Protein AF-A0A2L1U3T3-F1 (afdb_monomer_lite)

Sequence (55 aa):
MKPNPWVWTEKAEFKMTDRKAGETIPIGFLTEGNEEYFPRPEWIQKGYVKRNTRN

Radius of gyration: 10.65 Å; chains: 1; bounding box: 24×19×28 Å

Foldseek 3Di:
DADFQKAFQVVLCVVPVVRDGPDDDDLVQWDDDDRHTHHDVVCVVVVGMDGNPPD

Organism: NCBI:txid147375

Structure (mmCIF, N/CA/C/O backbone):
data_AF-A0A2L1U3T3-F1
#
_entry.id   AF-A0A2L1U3T3-F1
#
loop_
_atom_site.group_PDB
_atom_site.id
_atom_site.type_symbol
_atom_site.label_atom_id
_atom_site.label_alt_id
_atom_site.label_comp_id
_atom_site.label_asym_id
_atom_site.label_entity_id
_atom_site.label_seq_id
_atom_site.pdbx_PDB_ins_code
_atom_site.Cartn_x
_atom_site.Cartn_y
_atom_site.Cartn_z
_atom_site.occupancy
_atom_site.B_iso_or_equiv
_atom_site.auth_seq_id
_atom_site.auth_comp_id
_atom_site.auth_asym_id
_atom_site.auth_atom_id
_atom_site.pdbx_PDB_model_num
ATOM 1 N N . MET A 1 1 ? 3.641 4.031 -18.911 1.00 80.50 1 MET A N 1
ATOM 2 C CA . MET A 1 1 ? 3.543 4.092 -17.435 1.00 80.50 1 MET A CA 1
ATOM 3 C C . MET A 1 1 ? 3.058 2.745 -16.941 1.00 80.50 1 MET A C 1
ATOM 5 O O . MET A 1 1 ? 2.155 2.199 -17.564 1.00 80.50 1 MET A O 1
ATOM 9 N N . LYS A 1 2 ? 3.669 2.197 -15.888 1.00 88.25 2 LYS A N 1
ATOM 10 C CA . LYS A 1 2 ? 3.221 0.930 -15.293 1.00 88.25 2 LYS A CA 1
ATOM 11 C C . LYS A 1 2 ? 1.874 1.123 -14.581 1.00 88.25 2 LYS A C 1
ATOM 13 O O . LYS A 1 2 ? 1.611 2.221 -14.085 1.00 88.25 2 LYS A O 1
ATOM 18 N N . PRO A 1 3 ? 1.003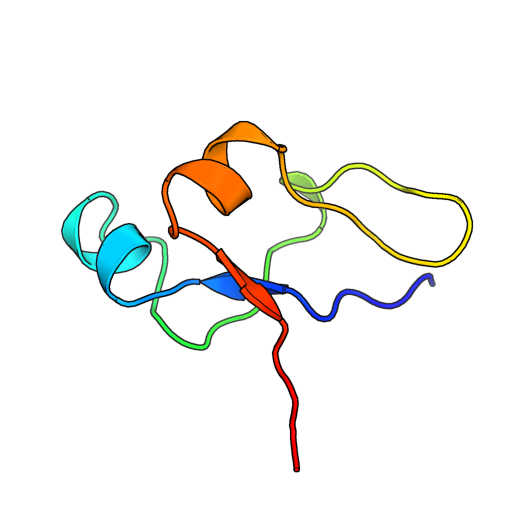 0.105 -14.550 1.00 92.75 3 PRO A N 1
ATOM 19 C CA . PRO A 1 3 ? -0.260 0.182 -13.838 1.00 92.75 3 PRO A CA 1
ATOM 20 C C . PRO A 1 3 ? -0.040 0.319 -12.330 1.00 92.75 3 PRO A C 1
ATOM 22 O O . PRO A 1 3 ? 0.929 -0.183 -11.760 1.00 92.75 3 PRO A O 1
ATOM 25 N N . ASN A 1 4 ? -0.988 0.990 -11.685 1.00 94.19 4 ASN A N 1
ATOM 26 C CA . ASN A 1 4 ? -1.091 1.083 -10.240 1.00 94.19 4 ASN A CA 1
ATOM 27 C C . ASN A 1 4 ? -2.513 0.688 -9.827 1.00 94.19 4 ASN A C 1
ATOM 29 O O . ASN A 1 4 ? -3.413 1.531 -9.837 1.00 94.19 4 ASN A O 1
ATOM 33 N N . PRO A 1 5 ? -2.738 -0.591 -9.501 1.00 94.69 5 PRO A N 1
ATOM 34 C CA . PRO A 1 5 ? -4.052 -1.058 -9.101 1.00 94.69 5 PRO A CA 1
ATOM 35 C C . PRO A 1 5 ? -4.310 -0.876 -7.604 1.00 94.69 5 PRO A C 1
ATOM 37 O O . PRO A 1 5 ? -5.296 -1.408 -7.114 1.00 94.69 5 PRO A O 1
ATOM 40 N N . TRP A 1 6 ? -3.451 -0.202 -6.839 1.00 95.94 6 TRP A N 1
ATOM 41 C CA . TRP A 1 6 ? -3.586 -0.154 -5.386 1.00 95.94 6 TRP A CA 1
ATOM 42 C C . TRP A 1 6 ? -4.412 1.042 -4.935 1.00 95.94 6 TRP A C 1
ATOM 44 O O . TRP A 1 6 ? -4.183 2.173 -5.361 1.00 95.94 6 TRP A O 1
ATOM 54 N N . VAL A 1 7 ? -5.346 0.781 -4.024 1.00 97.00 7 VAL A N 1
ATOM 55 C CA . VAL A 1 7 ? -6.181 1.801 -3.386 1.00 97.00 7 VAL A CA 1
ATOM 56 C C . VAL A 1 7 ? -6.076 1.715 -1.872 1.00 97.00 7 VAL A C 1
ATOM 58 O O . VAL A 1 7 ? -5.786 0.651 -1.307 1.00 97.00 7 VAL A O 1
ATOM 61 N N . TRP A 1 8 ? -6.332 2.838 -1.208 1.00 97.38 8 TRP A N 1
ATOM 62 C CA . TRP A 1 8 ? -6.451 2.875 0.243 1.00 97.38 8 TRP A CA 1
ATOM 63 C C . TRP A 1 8 ? -7.698 2.124 0.717 1.00 97.38 8 TRP A C 1
ATOM 65 O O . TRP A 1 8 ? -8.714 2.022 0.026 1.00 97.38 8 TRP A O 1
ATOM 75 N N . THR A 1 9 ? -7.614 1.580 1.923 1.00 97.06 9 THR A N 1
ATOM 76 C CA . THR A 1 9 ? -8.736 0.949 2.630 1.00 97.06 9 THR A CA 1
ATOM 77 C C . THR A 1 9 ? -9.282 1.887 3.703 1.00 97.06 9 THR A C 1
ATOM 79 O O . THR A 1 9 ? -8.592 2.811 4.128 1.00 97.06 9 THR A O 1
ATOM 82 N N . GLU A 1 10 ? -10.468 1.592 4.233 1.00 96.75 10 GLU A N 1
ATOM 83 C CA . GLU A 1 10 ? -11.028 2.290 5.405 1.00 96.75 10 GLU A CA 1
ATOM 84 C C . GLU A 1 10 ? -10.080 2.247 6.610 1.00 96.75 10 GLU A C 1
ATOM 86 O O . GLU A 1 10 ? -9.993 3.189 7.391 1.00 96.75 10 GLU A O 1
ATOM 91 N N . LYS A 1 11 ? -9.291 1.173 6.732 1.00 96.62 11 LYS A N 1
ATOM 92 C CA . LYS A 1 11 ? -8.289 1.033 7.789 1.00 96.62 11 LYS A CA 1
ATOM 93 C C . LYS A 1 11 ? -7.132 2.023 7.634 1.00 96.62 11 LYS A C 1
ATOM 95 O O . LYS A 1 11 ? -6.575 2.469 8.638 1.00 96.62 11 LYS A O 1
ATOM 100 N N . ALA A 1 12 ? -6.744 2.337 6.396 1.00 96.38 12 ALA A N 1
ATOM 101 C CA . ALA A 1 12 ? -5.776 3.399 6.141 1.00 96.38 12 ALA A CA 1
ATOM 102 C C . ALA A 1 12 ? -6.372 4.763 6.485 1.00 96.38 12 ALA A C 1
ATOM 104 O O . ALA A 1 12 ? -5.720 5.511 7.205 1.00 96.38 12 ALA A O 1
ATOM 105 N N . GLU A 1 13 ? -7.608 5.030 6.058 1.00 97.19 13 GLU A N 1
ATOM 106 C CA . GLU A 1 13 ? -8.298 6.298 6.321 1.00 97.19 13 GLU A CA 1
ATOM 107 C C . GLU A 1 13 ? -8.483 6.570 7.818 1.00 97.19 13 GLU A C 1
ATOM 109 O O . GLU A 1 13 ? -8.198 7.665 8.296 1.00 97.19 13 GLU A O 1
ATOM 114 N N . PHE A 1 14 ? -8.893 5.554 8.582 1.00 95.88 14 PHE A N 1
ATOM 115 C CA . PHE A 1 14 ? -9.076 5.667 10.029 1.00 95.88 14 PHE A CA 1
ATOM 116 C C . PHE A 1 14 ? -7.784 6.068 10.752 1.00 95.88 14 PHE A C 1
ATOM 118 O O . PHE A 1 14 ? -7.811 6.811 11.731 1.00 95.88 14 PHE A O 1
ATOM 125 N N . LYS A 1 15 ? -6.635 5.568 10.281 1.00 94.88 15 LYS A N 1
ATOM 126 C CA . LYS A 1 15 ? -5.332 5.868 10.884 1.00 94.88 15 LYS A CA 1
ATOM 127 C C . LYS A 1 15 ? -4.724 7.170 10.364 1.00 94.88 15 LYS A C 1
ATOM 129 O O . LYS A 1 15 ? -3.965 7.813 11.083 1.00 94.88 15 LYS A O 1
ATOM 134 N N . MET A 1 16 ? -4.982 7.493 9.104 1.00 91.75 16 MET A N 1
ATOM 135 C CA . MET A 1 16 ? -4.387 8.591 8.351 1.00 91.75 16 MET A CA 1
ATOM 136 C C . MET A 1 16 ? -5.492 9.201 7.489 1.00 91.75 16 MET A C 1
ATOM 138 O O . MET A 1 16 ? -5.831 8.678 6.429 1.00 91.75 16 MET A O 1
ATOM 142 N N . THR A 1 17 ? -6.093 10.285 7.983 1.00 90.50 17 THR A N 1
ATOM 143 C CA . THR A 1 17 ? -7.305 10.903 7.415 1.00 90.50 17 THR A CA 1
ATOM 144 C C . THR A 1 17 ? -7.120 11.461 6.002 1.00 90.50 17 THR A C 1
ATOM 146 O O . THR A 1 17 ? -8.117 11.684 5.309 1.00 90.50 17 THR A O 1
ATOM 149 N N . ASP A 1 18 ? -5.871 11.651 5.573 1.00 92.69 18 ASP A N 1
ATOM 150 C CA . ASP A 1 18 ? -5.433 12.021 4.223 1.00 92.69 18 ASP A CA 1
ATOM 151 C C . ASP A 1 18 ? -5.526 10.868 3.206 1.00 92.69 18 ASP A C 1
ATOM 153 O O . ASP A 1 18 ? -5.501 11.105 2.001 1.00 92.69 18 ASP A O 1
ATOM 157 N N . ARG A 1 19 ? -5.6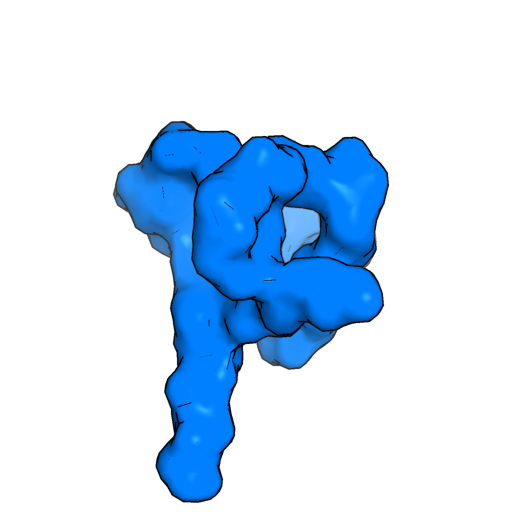57 9.617 3.662 1.00 94.56 19 ARG A N 1
ATOM 158 C CA . ARG A 1 19 ? -5.676 8.417 2.810 1.00 94.56 19 ARG A CA 1
ATOM 159 C C . ARG A 1 19 ? -7.092 7.891 2.641 1.00 94.56 19 ARG A C 1
ATOM 161 O O . ARG A 1 19 ? -7.492 6.956 3.329 1.00 94.56 19 ARG A O 1
ATOM 168 N N . LYS A 1 20 ? -7.851 8.496 1.732 1.00 96.31 20 LYS A N 1
ATOM 169 C CA . LYS A 1 20 ? -9.274 8.192 1.531 1.00 96.31 20 LYS A CA 1
ATOM 170 C C . LYS A 1 20 ? -9.511 6.808 0.952 1.00 96.31 20 LYS A C 1
ATOM 172 O O . LYS A 1 20 ? -8.927 6.448 -0.070 1.00 96.31 20 LYS A O 1
ATOM 177 N N . ALA A 1 21 ? -10.377 6.029 1.596 1.00 96.31 21 ALA A N 1
ATOM 178 C CA . ALA A 1 21 ? -10.683 4.676 1.157 1.00 96.31 21 ALA A CA 1
ATOM 179 C C . ALA A 1 21 ? -11.218 4.661 -0.285 1.00 96.31 21 ALA A C 1
ATOM 181 O O . ALA A 1 21 ? -12.080 5.450 -0.658 1.00 96.31 21 ALA A O 1
ATOM 182 N N . GLY A 1 22 ? -10.703 3.745 -1.106 1.00 94.69 22 GLY A N 1
ATOM 183 C CA . GLY A 1 22 ? -11.054 3.643 -2.524 1.00 94.69 22 GLY A 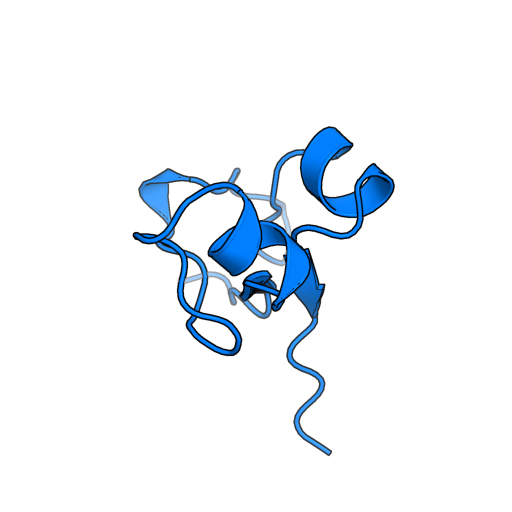CA 1
ATOM 184 C C . GLY A 1 22 ? -10.262 4.568 -3.450 1.00 94.69 22 GLY A C 1
ATOM 185 O O . GLY A 1 22 ? -10.239 4.311 -4.653 1.00 94.69 22 GLY A O 1
ATOM 186 N N . GLU A 1 23 ? -9.552 5.572 -2.926 1.00 96.12 23 GLU A N 1
ATOM 187 C CA . GLU A 1 23 ? -8.653 6.386 -3.743 1.00 96.12 23 GLU A CA 1
ATOM 188 C C . GLU A 1 23 ? -7.351 5.655 -4.067 1.00 96.12 23 GLU A C 1
ATOM 190 O O . GLU A 1 23 ? -6.783 4.914 -3.256 1.00 96.12 23 GLU A O 1
ATOM 195 N N . THR A 1 24 ? -6.849 5.911 -5.271 1.00 95.62 24 THR A N 1
ATOM 196 C CA . THR A 1 24 ? -5.564 5.404 -5.738 1.00 95.62 24 THR A CA 1
ATOM 197 C C . THR A 1 24 ? -4.419 6.121 -5.016 1.00 95.62 24 THR A C 1
ATOM 199 O O . THR A 1 24 ? -4.128 7.277 -5.294 1.00 95.62 24 THR A O 1
ATOM 202 N N . ILE A 1 25 ? -3.693 5.414 -4.151 1.00 95.38 25 ILE A N 1
ATOM 203 C CA . ILE A 1 25 ? -2.287 5.121 -4.456 1.00 95.38 25 ILE A CA 1
ATOM 204 C C . ILE A 1 25 ? -1.423 6.213 -5.114 1.00 95.38 25 ILE A C 1
ATOM 206 O O . ILE A 1 25 ? -1.018 5.937 -6.237 1.00 95.38 25 ILE A O 1
ATOM 210 N N . PRO A 1 26 ? -1.066 7.393 -4.566 1.00 95.00 26 PRO A N 1
ATOM 211 C CA . PRO A 1 26 ? -0.164 8.272 -5.314 1.00 95.00 26 PRO A CA 1
ATOM 212 C C . PRO A 1 26 ? 1.180 7.572 -5.587 1.00 95.00 26 PRO A C 1
ATOM 214 O O . PRO A 1 26 ? 1.781 7.001 -4.676 1.00 95.00 26 PRO A O 1
ATOM 217 N N . ILE A 1 27 ? 1.657 7.606 -6.839 1.00 93.81 27 ILE A N 1
ATOM 218 C CA . ILE A 1 27 ? 2.821 6.815 -7.295 1.00 93.81 27 ILE A CA 1
ATOM 219 C C . ILE A 1 27 ? 4.080 7.098 -6.460 1.00 93.81 27 ILE A C 1
ATOM 221 O O . ILE A 1 27 ? 4.865 6.188 -6.228 1.00 93.81 27 ILE A O 1
ATOM 225 N N . GLY A 1 28 ? 4.241 8.316 -5.926 1.00 93.56 28 GLY A N 1
ATOM 226 C CA . GLY A 1 28 ? 5.362 8.674 -5.044 1.00 93.56 28 GLY A CA 1
ATOM 227 C C . GLY A 1 28 ? 5.439 7.878 -3.730 1.00 93.56 28 GLY A C 1
ATOM 228 O O . GLY A 1 28 ? 6.482 7.872 -3.082 1.00 93.56 28 GLY A O 1
ATOM 229 N N . PHE A 1 29 ? 4.369 7.179 -3.337 1.00 92.62 29 PHE A N 1
ATOM 230 C CA . PHE A 1 29 ? 4.370 6.259 -2.193 1.00 92.62 29 PHE A CA 1
ATOM 231 C C . PHE A 1 29 ? 4.666 4.803 -2.573 1.00 92.62 29 PHE A C 1
ATOM 233 O O . PHE A 1 29 ? 4.778 3.955 -1.682 1.00 92.62 29 PHE A O 1
ATOM 240 N N . LEU A 1 30 ? 4.753 4.502 -3.869 1.00 95.00 30 LEU A N 1
ATOM 241 C CA . LEU A 1 30 ? 4.911 3.155 -4.398 1.00 95.00 30 LEU A CA 1
ATOM 242 C C . LEU A 1 30 ? 6.326 2.935 -4.925 1.00 95.00 30 LEU A C 1
ATOM 244 O O . LEU A 1 30 ? 7.033 3.858 -5.322 1.00 95.00 30 LEU A O 1
ATOM 248 N N . THR A 1 31 ? 6.728 1.673 -4.940 1.00 94.56 31 THR A N 1
ATOM 249 C CA . THR A 1 31 ? 7.956 1.222 -5.581 1.00 94.56 31 THR A CA 1
ATOM 250 C C . THR A 1 31 ? 7.626 0.722 -6.978 1.00 94.56 31 THR A C 1
ATOM 252 O O . THR A 1 31 ? 6.653 -0.006 -7.179 1.00 94.56 31 THR A O 1
ATOM 255 N N . GLU A 1 32 ? 8.430 1.121 -7.956 1.00 94.94 32 GLU A N 1
ATOM 256 C CA . GLU A 1 32 ? 8.294 0.633 -9.320 1.00 94.94 32 GLU A CA 1
ATOM 257 C C . GLU A 1 32 ? 8.770 -0.826 -9.404 1.00 94.94 32 GLU A C 1
ATOM 259 O O . GLU A 1 32 ? 9.946 -1.114 -9.1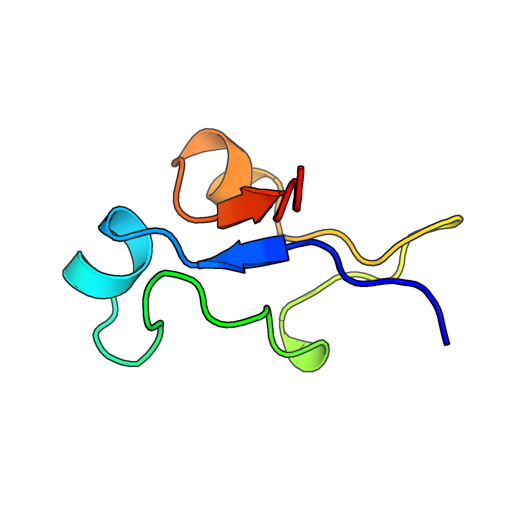92 1.00 94.94 32 GLU A O 1
ATOM 264 N N . GLY A 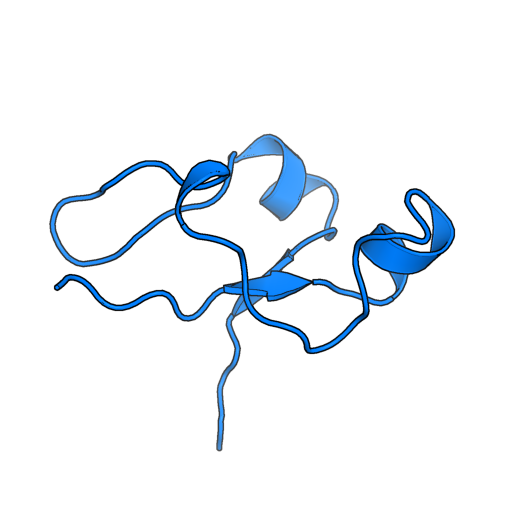1 33 ? 7.852 -1.753 -9.685 1.00 91.44 33 GLY A N 1
ATOM 265 C CA . GLY A 1 33 ? 8.172 -3.153 -9.966 1.00 91.44 33 GLY A CA 1
ATOM 266 C C . GLY A 1 33 ? 8.362 -3.406 -11.458 1.00 91.44 33 GLY A C 1
ATOM 267 O O . GLY A 1 33 ? 8.335 -2.479 -12.263 1.00 91.44 33 GLY A O 1
ATOM 268 N N . ASN A 1 34 ? 8.544 -4.668 -11.853 1.00 91.88 34 ASN A N 1
ATOM 269 C CA . ASN A 1 34 ? 8.724 -5.026 -13.265 1.00 91.88 34 ASN A CA 1
ATOM 270 C C . ASN A 1 34 ? 7.444 -4.791 -14.092 1.00 91.88 34 ASN A C 1
ATOM 272 O O . ASN A 1 34 ? 7.493 -4.154 -15.139 1.00 91.88 34 ASN A O 1
ATOM 276 N N . GLU A 1 35 ? 6.295 -5.241 -13.584 1.00 91.62 35 GLU A N 1
ATOM 277 C CA . GLU A 1 35 ? 5.015 -5.202 -14.308 1.00 91.62 35 GLU A CA 1
ATOM 278 C C . GLU A 1 35 ? 4.058 -4.122 -13.791 1.00 91.62 35 GLU A C 1
ATOM 280 O O . GLU A 1 35 ? 3.269 -3.582 -14.558 1.00 91.62 35 GLU A O 1
ATOM 285 N N . GLU A 1 36 ? 4.137 -3.767 -12.506 1.00 93.06 36 GLU A N 1
ATOM 286 C CA . GLU A 1 36 ? 3.241 -2.807 -11.853 1.00 93.06 36 GLU A CA 1
ATOM 287 C C . GLU A 1 36 ? 3.947 -2.044 -10.723 1.00 93.06 36 GLU A C 1
ATOM 289 O O . GLU A 1 36 ? 5.070 -2.372 -10.328 1.00 93.06 36 GLU A O 1
ATOM 294 N N . TYR A 1 37 ? 3.291 -1.006 -10.204 1.00 94.94 37 TYR A N 1
ATOM 295 C CA . TYR A 1 37 ? 3.707 -0.354 -8.965 1.00 94.94 37 TYR A CA 1
ATOM 296 C C . TYR A 1 37 ? 3.251 -1.161 -7.748 1.00 94.94 37 TYR A C 1
ATOM 298 O O . TYR A 1 37 ? 2.109 -1.621 -7.682 1.00 94.94 37 TYR A O 1
ATOM 306 N N . PHE A 1 38 ? 4.129 -1.270 -6.752 1.00 95.38 38 PHE A N 1
ATOM 307 C CA . PHE A 1 38 ? 3.871 -2.014 -5.526 1.00 95.38 38 PHE A CA 1
ATOM 308 C C . PHE A 1 38 ? 3.940 -1.110 -4.294 1.00 95.38 38 PHE A C 1
ATOM 310 O O . PHE A 1 38 ? 4.869 -0.309 -4.159 1.00 95.38 38 PHE A O 1
ATOM 317 N N . PRO A 1 39 ? 2.985 -1.227 -3.358 1.00 95.88 39 PRO A N 1
ATOM 318 C CA . PRO A 1 39 ? 3.082 -0.578 -2.065 1.00 95.88 39 PRO A CA 1
ATOM 319 C C . PRO A 1 39 ? 4.095 -1.313 -1.188 1.00 95.88 39 PRO A C 1
ATOM 321 O O . PRO A 1 39 ? 4.522 -2.434 -1.469 1.00 95.88 39 PRO A O 1
ATOM 324 N N . ARG A 1 40 ? 4.445 -0.691 -0.062 1.00 94.44 40 ARG A N 1
ATOM 325 C CA . ARG A 1 40 ? 5.300 -1.328 0.943 1.00 94.44 40 ARG A CA 1
ATOM 326 C C . ARG A 1 40 ? 4.642 -2.624 1.450 1.00 94.44 40 ARG A C 1
ATOM 328 O O . ARG A 1 40 ? 3.463 -2.575 1.813 1.00 94.44 40 ARG A O 1
ATOM 335 N N . PRO A 1 41 ? 5.385 -3.743 1.578 1.00 94.56 41 PRO A N 1
ATOM 336 C CA . PRO A 1 41 ? 4.839 -5.012 2.070 1.00 94.56 41 PRO A CA 1
ATOM 337 C C . PRO A 1 41 ? 4.124 -4.888 3.419 1.00 94.56 41 PRO A C 1
ATOM 339 O O . PRO A 1 41 ? 3.085 -5.503 3.638 1.00 94.56 41 PRO A O 1
ATOM 342 N N . GLU A 1 42 ? 4.627 -4.019 4.298 1.00 95.50 42 GLU A 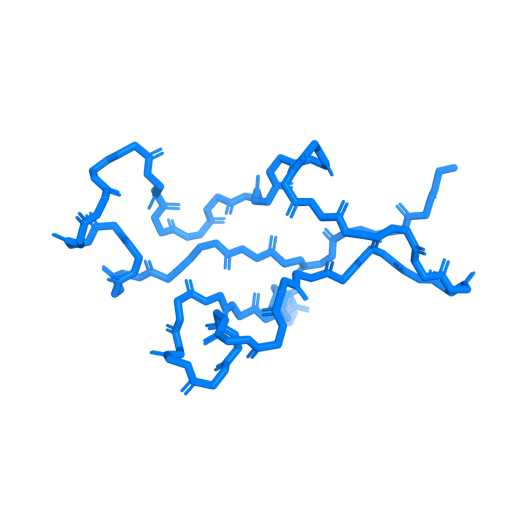N 1
ATOM 343 C CA . GLU A 1 42 ? 4.016 -3.745 5.599 1.00 95.50 42 GLU A CA 1
ATOM 344 C C . GLU A 1 42 ? 2.572 -3.225 5.481 1.00 95.50 42 GLU A C 1
ATOM 346 O O . GLU A 1 42 ? 1.710 -3.576 6.283 1.00 95.50 42 GLU A O 1
ATOM 351 N N . TRP A 1 43 ? 2.274 -2.399 4.475 1.00 95.38 43 TRP A N 1
ATOM 352 C CA . TRP A 1 43 ? 0.924 -1.868 4.271 1.00 95.38 43 TRP A CA 1
ATOM 353 C C . TRP A 1 43 ? -0.038 -2.940 3.775 1.00 95.38 43 TRP A C 1
ATOM 355 O O . TRP A 1 43 ? -1.208 -2.920 4.159 1.00 95.38 43 TRP A O 1
ATOM 365 N N . ILE A 1 44 ? 0.460 -3.886 2.974 1.00 95.31 44 ILE A N 1
ATOM 366 C CA . ILE A 1 44 ? -0.300 -5.060 2.534 1.00 95.31 44 ILE A CA 1
ATOM 367 C C . ILE A 1 44 ? -0.614 -5.933 3.752 1.00 95.31 44 ILE A C 1
ATOM 369 O O . ILE A 1 44 ? -1.777 -6.218 4.020 1.00 95.31 44 ILE A O 1
ATOM 373 N N . GLN A 1 45 ? 0.403 -6.275 4.551 1.00 96.19 45 GLN A N 1
ATOM 374 C CA . GLN A 1 45 ? 0.250 -7.098 5.757 1.00 96.19 45 GLN A CA 1
ATOM 375 C C . GLN A 1 45 ? -0.684 -6.460 6.792 1.00 96.19 45 GLN A C 1
ATOM 377 O O . GLN A 1 45 ? -1.498 -7.142 7.411 1.00 96.19 45 GLN A O 1
ATOM 382 N N . LYS A 1 46 ? -0.606 -5.137 6.971 1.00 95.50 46 LYS A N 1
ATOM 383 C CA . LYS A 1 46 ? -1.494 -4.397 7.879 1.00 95.50 46 LYS A CA 1
ATOM 384 C C . LYS A 1 46 ? -2.902 -4.205 7.309 1.00 95.50 46 LYS A C 1
ATOM 386 O O . LYS A 1 46 ? -3.774 -3.765 8.061 1.00 95.50 46 LYS A O 1
ATOM 391 N N . GLY A 1 47 ? -3.142 -4.528 6.037 1.00 95.94 47 GLY A N 1
ATOM 392 C CA . GLY A 1 47 ? -4.429 -4.346 5.365 1.00 95.94 47 GLY A CA 1
ATOM 393 C C . GLY A 1 47 ? -4.792 -2.878 5.145 1.00 95.94 47 GLY A C 1
ATOM 394 O O . GLY A 1 47 ? -5.965 -2.536 5.166 1.00 95.94 47 GLY A O 1
ATOM 395 N N . TYR A 1 48 ? -3.798 -1.997 5.002 1.00 96.75 48 TYR A N 1
ATOM 396 C CA . TYR A 1 48 ? -4.013 -0.576 4.700 1.00 96.75 48 TYR A CA 1
ATOM 397 C C . TYR A 1 48 ? -4.300 -0.333 3.221 1.00 96.75 48 TYR A C 1
ATOM 399 O O . TYR A 1 48 ? -4.935 0.660 2.866 1.00 96.75 48 TYR A O 1
ATOM 407 N N . VAL A 1 49 ? -3.872 -1.249 2.362 1.00 96.75 49 VAL A N 1
ATOM 408 C CA . VAL A 1 49 ? -4.002 -1.143 0.912 1.00 96.75 49 VAL A CA 1
ATOM 409 C C . VAL A 1 49 ? -4.630 -2.414 0.369 1.00 96.75 49 VAL A C 1
ATOM 411 O O . VAL A 1 49 ? -4.416 -3.499 0.913 1.00 96.75 49 VAL A O 1
ATOM 414 N N . LYS A 1 50 ? -5.396 -2.286 -0.710 1.00 96.00 50 LYS A N 1
ATOM 415 C CA . LYS A 1 50 ? -5.961 -3.426 -1.438 1.00 96.00 50 LYS A CA 1
ATOM 416 C C . LYS A 1 50 ? -5.845 -3.202 -2.938 1.00 96.00 50 LYS A C 1
ATOM 418 O O . LYS A 1 50 ? -5.752 -2.058 -3.386 1.00 96.00 50 LYS A O 1
ATOM 423 N N . ARG A 1 51 ? -5.865 -4.286 -3.714 1.00 94.94 51 ARG A N 1
ATOM 424 C CA . ARG A 1 51 ? -6.014 -4.177 -5.168 1.00 94.94 51 ARG A CA 1
ATOM 425 C C . ARG A 1 51 ? -7.432 -3.700 -5.475 1.00 94.94 51 ARG A C 1
ATOM 427 O O . ARG A 1 51 ? -8.404 -4.215 -4.927 1.00 94.94 51 ARG A O 1
ATOM 434 N N . ASN A 1 52 ? -7.537 -2.722 -6.358 1.00 90.38 52 ASN A N 1
ATOM 435 C CA . ASN A 1 52 ? -8.765 -2.281 -6.984 1.00 90.38 52 ASN A CA 1
ATOM 436 C C . ASN A 1 52 ? -9.129 -3.294 -8.067 1.00 90.38 52 ASN A C 1
ATOM 438 O O . ASN A 1 52 ? -8.889 -3.085 -9.256 1.00 90.38 52 ASN A O 1
ATOM 442 N N . THR A 1 53 ? -9.643 -4.443 -7.641 1.00 74.81 53 THR A N 1
ATOM 443 C CA . THR A 1 53 ? -10.358 -5.351 -8.532 1.00 74.81 53 THR A CA 1
ATOM 444 C C . THR A 1 53 ? -11.668 -4.666 -8.902 1.00 74.81 53 THR A C 1
ATOM 446 O O . THR A 1 53 ? -12.681 -4.841 -8.227 1.00 74.81 53 THR A O 1
ATOM 449 N N . ARG A 1 54 ? -11.633 -3.827 -9.943 1.00 56.91 54 ARG A N 1
ATOM 450 C CA . ARG A 1 54 ? -12.842 -3.547 -10.715 1.00 56.91 54 ARG A CA 1
ATOM 451 C C . ARG A 1 54 ? -13.282 -4.888 -11.294 1.00 56.91 54 ARG A C 1
ATOM 453 O O . ARG A 1 54 ? -12.544 -5.462 -12.091 1.00 56.91 54 ARG A O 1
ATOM 460 N N . ASN A 1 55 ? -14.404 -5.398 -10.800 1.00 40.41 55 ASN A N 1
ATOM 461 C CA . ASN A 1 55 ? -15.171 -6.411 -11.511 1.00 40.41 55 ASN A CA 1
ATOM 462 C C . ASN A 1 55 ? -15.862 -5.742 -12.702 1.00 40.41 55 ASN A C 1
ATOM 464 O O . ASN A 1 55 ? -16.269 -4.567 -12.531 1.00 40.41 55 ASN A O 1
#

Secondary structure (DSSP, 8-state):
-----EEE-HHHHHH-TTS-TT-B--GGGSEE-SSSEE--HHHHHTT-EEE----

pLDDT: mean 92.42, std 9.42, range [40.41, 97.38]